Protein AF-A0A969F461-F1 (afdb_monomer)

Solvent-accessible surface area (backbone atoms only — not comparable to full-atom values): 8520 Å² total; per-residue (Å²): 129,92,65,96,60,92,82,45,74,62,58,52,49,56,50,44,72,76,34,80,92,58,86,70,74,45,66,38,61,63,31,13,29,56,53,41,44,69,64,58,54,49,50,34,50,51,50,51,50,49,27,64,78,68,74,49,49,71,48,55,44,32,64,61,38,14,33,47,101,86,68,46,78,26,46,29,38,73,74,80,65,70,41,75,57,102,87,47,71,52,73,54,72,56,79,80,59,82,39,61,4,29,30,72,80,21,26,84,44,46,72,71,35,54,63,34,89,90,18,68,41,53,55,48,53,51,51,53,50,50,51,52,52,40,44,77,73,66,48,88,81,70,77,88,127

Sequence (145 aa):
SDNPEPGDVYDLEAFEAQHPDKVIIYWTTSLARSIGSDVSDLFNNQMRQYAIEHNKVLFDVADILSHDPDDNACYDNRDGIPYTSQNDTENFPDDGHNYLAICPHYTTETEGGHLGSTSTGAIHVAKAFWVLMARLAGWDGSNPQ

Nearest PDB structures (foldseek):
  4ppy-assembly2_C-2  TM=7.480E-01  e=4.777E-02  Bacteroides fragilis NCTC 9343
  7tjb-assembly1_A  TM=5.515E-01  e=2.172E-01  Neisseria gonorrhoeae FA 1090
  3cg6-assembly1_A  TM=5.837E-01  e=1.466E+00  Mus musculus
  7tlv-assembly1_A  TM=5.115E-01  e=4.786E-01  Neisseria gonorrhoeae FA 1090
  7trr-assembly1_A  TM=5.720E-01  e=8.657E-01  Neisseria gonorrhoeae FA 1090

Secondary structure (DSSP, 8-state):
----SSSSHHHHHHHHHH-TTS--EEEPPPPPSS---HHHHHHHHHHHHHHHHTT-EEE-HHHHHTB-TTSPBPBGGGS---EEETTEEE--S--S---B---TTT-S-SSS-PPPTT-HHHHHHHHHHHHHHHHHTT--SPPP-

Structure (mmCIF, N/CA/C/O backbone):
data_AF-A0A969F461-F1
#
_entry.id   AF-A0A969F461-F1
#
loop_
_atom_site.group_PDB
_atom_site.id
_atom_site.type_symbol
_atom_site.label_atom_id
_atom_site.label_alt_id
_atom_site.label_comp_id
_atom_site.label_asym_id
_atom_site.label_entity_id
_atom_site.label_seq_id
_atom_site.pdbx_PDB_ins_code
_atom_site.Cartn_x
_atom_site.Cartn_y
_atom_site.Cartn_z
_atom_site.occupancy
_atom_site.B_iso_or_equiv
_atom_site.auth_seq_id
_atom_site.auth_comp_id
_atom_site.auth_asym_id
_atom_site.auth_atom_id
_atom_site.pdbx_PDB_model_num
ATOM 1 N N . SER A 1 1 ? 9.565 15.403 13.010 1.00 49.28 1 SER A N 1
ATOM 2 C CA . SER A 1 1 ? 9.297 16.853 12.985 1.00 49.28 1 SER A CA 1
ATOM 3 C C . SER A 1 1 ? 7.930 17.019 12.380 1.00 49.28 1 SER A C 1
ATOM 5 O O . SER A 1 1 ? 7.691 16.402 11.354 1.00 49.28 1 SER A O 1
ATOM 7 N N . ASP A 1 2 ? 7.066 17.776 13.042 1.00 54.34 2 ASP A N 1
ATOM 8 C CA . ASP A 1 2 ? 5.730 18.130 12.561 1.00 54.34 2 ASP A CA 1
ATOM 9 C C . ASP A 1 2 ? 5.874 18.883 11.227 1.00 54.34 2 ASP A C 1
ATOM 11 O O . ASP A 1 2 ? 6.610 19.879 11.176 1.00 54.34 2 ASP A O 1
ATOM 15 N N . ASN A 1 3 ? 5.316 18.352 10.136 1.00 51.44 3 ASN A N 1
ATOM 16 C CA . ASN A 1 3 ? 5.370 19.003 8.832 1.00 51.44 3 ASN A CA 1
ATOM 17 C C . ASN A 1 3 ? 4.040 19.743 8.644 1.00 51.44 3 ASN A C 1
ATOM 19 O O . ASN A 1 3 ? 3.011 19.097 8.530 1.00 51.44 3 ASN A O 1
ATOM 23 N N . PRO A 1 4 ? 4.015 21.083 8.585 1.00 53.94 4 PRO A N 1
ATOM 24 C CA . PRO A 1 4 ? 2.768 21.854 8.554 1.00 53.94 4 PRO A CA 1
ATOM 25 C C . PRO A 1 4 ? 1.974 21.738 7.233 1.00 53.94 4 PRO A C 1
ATOM 27 O O . PRO A 1 4 ? 1.058 22.529 7.004 1.00 53.94 4 PRO A O 1
ATOM 30 N N . GLU A 1 5 ? 2.338 20.805 6.351 1.00 56.91 5 GLU A N 1
ATOM 31 C CA . GLU A 1 5 ? 1.597 20.503 5.128 1.00 56.91 5 GLU A CA 1
ATOM 32 C C . GLU A 1 5 ? 0.453 19.533 5.467 1.00 56.91 5 GLU A C 1
ATOM 34 O O . GLU A 1 5 ? 0.729 18.446 5.975 1.00 56.91 5 GLU A O 1
ATOM 39 N N . PRO A 1 6 ? -0.815 19.886 5.187 1.00 54.84 6 PRO A N 1
ATOM 40 C CA . PRO A 1 6 ? -1.948 19.034 5.515 1.00 54.84 6 PRO A CA 1
ATOM 41 C C . PRO A 1 6 ? -1.845 17.661 4.841 1.00 54.84 6 PRO A C 1
ATOM 43 O O . PRO A 1 6 ? -1.646 17.569 3.627 1.00 54.84 6 PRO A O 1
ATOM 46 N N . GLY A 1 7 ? -2.062 16.605 5.624 1.00 63.72 7 GLY A N 1
ATOM 47 C CA . GLY A 1 7 ? -2.085 15.218 5.150 1.00 63.72 7 GLY A CA 1
ATOM 48 C C . GLY A 1 7 ? -0.909 14.357 5.603 1.00 63.72 7 GLY A C 1
ATOM 49 O O . GLY A 1 7 ? -0.652 13.327 4.976 1.00 63.72 7 GLY A O 1
ATOM 50 N N . ASP A 1 8 ? -0.203 14.745 6.666 1.00 79.12 8 ASP A N 1
ATOM 51 C CA . ASP A 1 8 ? 0.767 13.867 7.314 1.00 79.12 8 ASP A CA 1
ATOM 52 C C . ASP A 1 8 ? 0.117 12.950 8.372 1.00 79.12 8 ASP A C 1
ATOM 54 O O . ASP A 1 8 ? -1.101 12.919 8.577 1.00 79.12 8 ASP A O 1
ATOM 58 N N . VAL A 1 9 ? 0.938 12.121 9.014 1.00 84.81 9 VAL A N 1
ATOM 59 C CA . VAL A 1 9 ? 0.455 11.116 9.963 1.00 84.81 9 VAL A CA 1
ATOM 60 C C . VAL A 1 9 ? -0.118 11.731 11.248 1.00 84.81 9 VAL A C 1
ATOM 62 O O . VAL A 1 9 ? -1.007 11.135 11.859 1.00 84.81 9 VAL A O 1
ATOM 65 N N . TYR A 1 10 ? 0.339 12.926 11.635 1.00 86.56 10 TYR A N 1
ATOM 66 C CA . TYR A 1 10 ? -0.096 13.615 12.850 1.00 86.56 10 TYR A CA 1
ATOM 67 C C . TYR A 1 10 ? -1.490 14.217 12.679 1.00 86.56 10 TYR A C 1
ATOM 69 O O . TYR A 1 10 ? -2.301 14.154 13.606 1.00 86.56 10 TYR A O 1
ATOM 77 N N . ASP A 1 11 ? -1.816 14.708 11.481 1.00 87.25 11 ASP A N 1
ATOM 78 C CA . ASP A 1 11 ? -3.186 15.107 11.143 1.00 87.25 11 ASP A CA 1
ATOM 79 C C . ASP A 1 11 ? -4.158 13.926 11.275 1.00 87.25 11 ASP A C 1
ATOM 81 O O . ASP A 1 11 ? -5.269 14.072 11.799 1.00 87.25 11 ASP A O 1
ATOM 85 N N . LEU A 1 12 ? -3.730 12.733 10.845 1.00 87.88 12 LEU A N 1
ATOM 86 C CA . LEU A 1 12 ? -4.533 11.516 10.958 1.00 87.88 12 LEU A CA 1
ATOM 87 C C . LEU A 1 12 ? -4.722 11.089 12.422 1.00 87.88 12 LEU A C 1
ATOM 89 O O . LEU A 1 12 ? -5.830 10.717 12.807 1.00 87.88 12 LEU A O 1
ATOM 93 N N . GLU A 1 13 ? -3.679 11.192 13.251 1.00 90.94 13 GLU A N 1
ATOM 94 C CA . GLU A 1 13 ? -3.772 10.940 14.697 1.00 90.94 13 GLU A CA 1
ATOM 95 C C . GLU A 1 13 ? -4.696 11.944 15.396 1.00 90.94 13 GLU A C 1
ATOM 97 O O . GLU A 1 13 ? -5.510 11.564 16.242 1.00 90.94 13 GLU A O 1
ATOM 102 N N . ALA A 1 14 ? -4.607 13.227 15.036 1.00 91.44 14 ALA A N 1
ATOM 103 C CA . ALA A 1 14 ? -5.480 14.260 15.577 1.00 91.44 14 ALA A CA 1
ATOM 104 C C . ALA A 1 14 ? -6.945 14.011 15.193 1.00 91.44 14 ALA A C 1
ATOM 106 O O . ALA A 1 14 ? -7.840 14.224 16.019 1.00 91.44 14 ALA A O 1
ATOM 107 N N . PHE A 1 15 ? -7.197 13.543 13.968 1.00 91.12 15 PHE A N 1
ATOM 108 C CA . PHE A 1 15 ? -8.523 13.131 13.516 1.00 91.12 15 PHE A CA 1
ATOM 109 C C . PHE A 1 15 ? -9.022 11.894 14.275 1.00 91.12 15 PHE A C 1
ATOM 111 O O . PHE A 1 15 ? -10.147 11.894 14.774 1.00 91.12 15 PHE A O 1
ATOM 118 N N . GLU A 1 16 ? -8.186 10.867 14.440 1.00 93.56 16 GLU A N 1
ATOM 119 C CA . GLU A 1 16 ? -8.516 9.660 15.209 1.00 93.56 16 GLU A CA 1
ATOM 120 C C . GLU A 1 16 ? -8.876 9.994 16.666 1.00 93.56 16 GLU A C 1
ATOM 122 O O . GLU A 1 16 ? -9.899 9.538 17.178 1.00 93.56 16 GLU A O 1
ATOM 127 N N . ALA A 1 17 ? -8.102 10.870 17.317 1.00 93.75 17 ALA A N 1
ATOM 128 C CA . ALA A 1 17 ? -8.362 11.314 18.687 1.00 93.75 17 ALA A CA 1
ATOM 129 C C . ALA A 1 17 ? -9.695 12.073 18.834 1.00 93.75 17 ALA A C 1
ATOM 131 O O . ALA A 1 17 ? -10.334 12.012 19.888 1.00 93.75 17 ALA A O 1
ATOM 132 N N . GLN A 1 18 ? -10.129 12.779 17.786 1.00 96.44 18 GLN A N 1
ATOM 133 C CA . GLN A 1 18 ? -11.411 13.493 17.747 1.00 9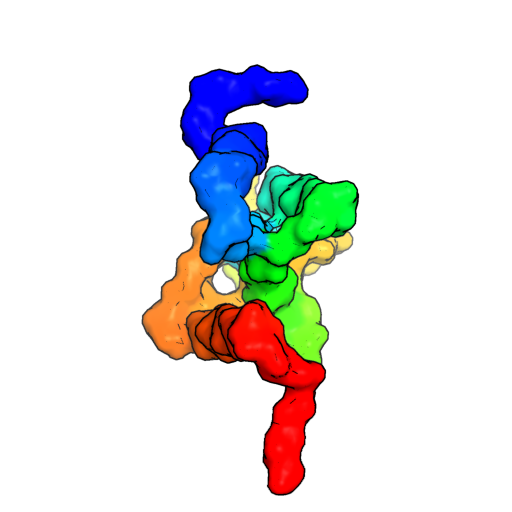6.44 18 GLN A CA 1
ATOM 134 C C . GLN A 1 18 ? -12.603 12.578 17.427 1.00 96.44 18 GLN A C 1
ATOM 136 O O . GLN A 1 18 ? -13.750 12.962 17.674 1.00 96.44 18 GLN A O 1
ATOM 141 N N . HIS A 1 19 ? -12.352 11.369 16.920 1.00 95.75 19 HIS A N 1
ATOM 142 C CA . HIS A 1 19 ? -13.372 10.436 16.447 1.00 95.75 19 HIS A CA 1
ATOM 143 C C . HIS A 1 19 ? -13.179 9.018 17.013 1.00 95.75 19 HIS A C 1
ATOM 145 O O . HIS A 1 19 ? -13.013 8.068 16.248 1.00 95.75 19 HIS A O 1
ATOM 151 N N . PRO A 1 20 ? -13.262 8.829 18.347 1.00 95.50 20 PRO A N 1
ATOM 152 C CA . PRO A 1 20 ? -13.022 7.530 18.984 1.00 95.50 20 PRO A CA 1
ATOM 153 C C . PRO A 1 20 ? -14.062 6.452 18.630 1.00 95.50 20 PRO A C 1
ATOM 155 O O . PRO A 1 20 ? -13.865 5.279 18.932 1.00 95.50 20 PRO A O 1
ATOM 158 N N . ASP A 1 21 ? -15.188 6.829 18.017 1.00 95.44 21 ASP A N 1
ATOM 159 C CA . ASP A 1 21 ? -16.205 5.913 17.490 1.00 95.44 21 ASP A CA 1
ATOM 160 C C . ASP A 1 21 ? -15.919 5.447 16.050 1.00 95.44 21 ASP A C 1
ATOM 162 O O . ASP A 1 21 ? -16.714 4.701 15.469 1.00 95.44 21 ASP A O 1
ATOM 166 N N . LYS A 1 22 ? -14.816 5.905 15.447 1.00 94.06 22 LYS A N 1
ATOM 167 C CA . LYS A 1 22 ? -14.391 5.555 14.091 1.00 94.06 22 LYS A CA 1
ATOM 168 C C . LYS A 1 22 ? -13.123 4.715 14.129 1.00 94.06 22 LYS A C 1
ATOM 170 O O . LYS A 1 22 ? -12.255 4.902 14.970 1.00 94.06 22 LYS A O 1
ATOM 175 N N . VAL A 1 23 ? -13.015 3.807 13.165 1.00 94.56 23 VAL A N 1
ATOM 176 C CA . VAL A 1 23 ? -11.766 3.101 12.871 1.00 94.56 23 VAL A CA 1
ATOM 177 C C . VAL A 1 23 ? -11.097 3.817 11.708 1.00 94.56 23 VAL A C 1
ATOM 179 O O . VAL A 1 23 ? -11.701 3.947 10.641 1.00 94.56 23 VAL A O 1
ATOM 182 N N . ILE A 1 24 ? -9.863 4.270 11.913 1.00 94.75 24 ILE A N 1
ATOM 183 C CA . ILE A 1 24 ? -9.032 4.857 10.862 1.00 94.75 24 ILE A CA 1
ATOM 184 C C . ILE A 1 24 ? -8.152 3.760 10.268 1.00 94.75 24 ILE A C 1
ATOM 186 O O . ILE A 1 24 ? -7.457 3.047 10.991 1.00 94.75 24 ILE A O 1
ATOM 190 N N . ILE A 1 25 ? -8.217 3.604 8.946 1.00 95.44 25 ILE A N 1
ATOM 191 C CA . ILE A 1 25 ? -7.434 2.620 8.196 1.00 95.44 25 ILE A CA 1
ATOM 192 C C . ILE A 1 25 ? -6.308 3.371 7.492 1.00 95.44 25 ILE A C 1
ATOM 194 O O . ILE A 1 25 ? -6.561 4.234 6.654 1.00 95.44 25 ILE A O 1
ATOM 198 N N . TYR A 1 26 ? -5.075 3.025 7.837 1.00 95.06 26 TYR A N 1
ATOM 199 C CA . TYR A 1 26 ? -3.871 3.482 7.159 1.00 95.06 26 TYR A CA 1
ATOM 200 C C . TYR A 1 26 ? -3.633 2.594 5.937 1.00 95.06 26 TYR A C 1
ATOM 202 O O . TYR A 1 26 ? -4.053 1.437 5.920 1.00 95.06 26 TYR A O 1
ATOM 210 N N . TRP A 1 27 ? -2.951 3.098 4.916 1.00 94.12 27 TRP A N 1
ATOM 211 C CA . TRP A 1 27 ? -2.671 2.324 3.705 1.00 94.12 27 TRP A CA 1
ATOM 212 C C . TRP A 1 27 ? -1.279 2.602 3.141 1.00 94.12 27 TRP A C 1
ATOM 214 O O . TRP A 1 27 ? -0.720 3.681 3.338 1.00 94.12 27 TRP A O 1
ATOM 224 N N . THR A 1 28 ? -0.712 1.615 2.455 1.00 94.06 28 THR A N 1
ATOM 225 C CA . THR A 1 28 ? 0.472 1.808 1.607 1.00 94.06 28 THR A CA 1
ATOM 226 C C . THR A 1 28 ? 0.046 2.328 0.231 1.00 94.06 28 THR A C 1
ATOM 228 O O . THR A 1 28 ? -1.113 2.190 -0.167 1.00 94.06 28 THR A O 1
ATOM 231 N N . THR A 1 29 ? 0.967 2.948 -0.506 1.00 89.00 29 THR A N 1
ATOM 232 C CA . THR A 1 29 ? 0.721 3.334 -1.904 1.00 89.00 29 THR A CA 1
ATOM 233 C C . THR A 1 29 ? 1.009 2.164 -2.840 1.00 89.00 29 THR A C 1
ATOM 235 O O . THR A 1 29 ? 1.848 1.319 -2.532 1.00 89.00 29 THR A O 1
ATOM 238 N N . SER A 1 30 ? 0.370 2.135 -4.015 1.00 84.94 30 SER A N 1
ATOM 239 C CA . SER A 1 30 ? 0.784 1.215 -5.081 1.00 84.94 30 SER A CA 1
ATOM 240 C C . SER A 1 30 ? 2.256 1.428 -5.436 1.00 84.94 30 SER A C 1
ATOM 242 O O . SER A 1 30 ? 2.771 2.546 -5.363 1.00 84.94 30 SER A O 1
ATOM 244 N N . LEU A 1 31 ? 2.901 0.345 -5.859 1.00 84.56 31 LEU A N 1
ATOM 245 C CA . LEU A 1 31 ? 4.216 0.367 -6.486 1.00 84.56 31 LEU A CA 1
ATOM 246 C C . LEU A 1 31 ? 4.052 0.641 -7.985 1.00 84.56 31 LEU A C 1
ATOM 248 O O . LEU A 1 31 ? 3.008 0.321 -8.569 1.00 84.56 31 LEU A O 1
ATOM 252 N N . ALA A 1 32 ? 5.066 1.248 -8.597 1.00 77.56 32 ALA A N 1
ATOM 253 C CA . ALA A 1 32 ? 5.117 1.386 -10.045 1.00 77.56 32 ALA A CA 1
ATOM 254 C C . ALA A 1 32 ? 5.474 0.043 -10.692 1.00 77.56 32 ALA A C 1
ATOM 256 O O . ALA A 1 32 ? 5.908 -0.899 -10.025 1.00 77.56 32 ALA A O 1
ATOM 257 N N . ARG A 1 33 ? 5.244 -0.049 -12.001 1.00 74.12 33 ARG A N 1
ATOM 258 C CA . ARG A 1 33 ? 5.565 -1.234 -12.795 1.00 74.12 33 ARG A CA 1
ATOM 259 C C . ARG A 1 33 ? 6.985 -1.166 -13.355 1.00 74.12 33 ARG A C 1
ATOM 261 O O . ARG A 1 33 ? 7.667 -2.180 -13.334 1.00 74.12 33 ARG A O 1
ATOM 268 N N . SER A 1 34 ? 7.390 -0.010 -13.884 1.00 61.50 34 SER A N 1
ATOM 269 C CA . SER A 1 34 ? 8.703 0.193 -14.520 1.00 61.50 34 SER A CA 1
ATOM 270 C C . SER A 1 34 ? 9.823 0.428 -13.532 1.00 61.50 34 SER A C 1
ATOM 272 O O . SER A 1 34 ? 10.911 -0.082 -13.731 1.00 61.50 34 SER A O 1
ATOM 274 N N . ILE A 1 35 ? 9.576 1.254 -12.519 1.00 63.94 35 ILE A N 1
ATOM 275 C CA . ILE A 1 35 ? 10.600 1.681 -11.572 1.00 63.94 35 ILE A CA 1
ATOM 276 C C . ILE A 1 35 ? 10.097 1.325 -10.189 1.00 63.94 35 ILE A C 1
ATOM 278 O O . ILE A 1 35 ? 9.331 2.092 -9.597 1.00 63.94 35 ILE A O 1
ATOM 282 N N . GLY A 1 36 ? 10.524 0.187 -9.644 1.00 61.59 36 GLY A N 1
ATOM 283 C CA . GLY A 1 36 ? 10.478 0.031 -8.199 1.00 61.59 36 GLY A CA 1
ATOM 284 C C . GLY A 1 36 ? 11.300 1.170 -7.597 1.00 61.59 36 GLY A C 1
ATOM 285 O O . GLY A 1 36 ? 12.524 1.156 -7.655 1.00 61.59 36 GLY A O 1
ATOM 286 N N . SER A 1 37 ? 10.646 2.233 -7.121 1.00 64.88 37 SER A N 1
ATOM 287 C CA . SER A 1 37 ? 11.382 3.378 -6.594 1.00 64.88 37 SER A CA 1
ATOM 288 C C . SER A 1 37 ? 11.738 3.119 -5.139 1.00 64.88 37 SER A C 1
ATOM 290 O O . SER A 1 37 ? 10.881 2.750 -4.329 1.00 64.88 37 SER A O 1
ATOM 292 N N . ASP A 1 38 ? 12.998 3.376 -4.797 1.00 71.75 38 ASP A N 1
ATOM 293 C CA . ASP A 1 38 ? 13.474 3.401 -3.418 1.00 71.75 38 ASP A CA 1
ATOM 294 C C . ASP A 1 38 ? 12.594 4.301 -2.539 1.00 71.75 38 ASP A C 1
ATOM 296 O O . ASP A 1 38 ? 12.345 3.975 -1.383 1.00 71.75 38 ASP A O 1
ATOM 300 N N . VAL A 1 39 ? 12.055 5.387 -3.098 1.00 78.62 39 VAL A N 1
ATOM 301 C CA . VAL A 1 39 ? 11.112 6.292 -2.433 1.00 78.62 39 VAL A CA 1
ATOM 302 C C . VAL A 1 39 ? 9.794 5.599 -2.079 1.00 78.62 39 VAL A C 1
ATOM 304 O O . VAL A 1 39 ? 9.356 5.701 -0.932 1.00 78.62 39 VAL A O 1
ATOM 307 N N . SER A 1 40 ? 9.147 4.907 -3.023 1.00 82.19 40 SER A N 1
ATOM 308 C CA . SER A 1 40 ? 7.882 4.193 -2.780 1.00 82.19 40 SER A CA 1
ATOM 309 C C . SER A 1 40 ? 8.070 3.049 -1.790 1.00 82.19 40 SER A C 1
ATOM 311 O O . SER A 1 40 ? 7.265 2.900 -0.868 1.00 82.19 40 SER A O 1
ATOM 313 N N . ASP A 1 41 ? 9.153 2.284 -1.931 1.00 82.56 41 ASP A N 1
ATOM 314 C CA . ASP A 1 41 ? 9.495 1.207 -1.002 1.00 82.56 41 ASP A CA 1
ATOM 315 C C . ASP A 1 41 ? 9.802 1.748 0.394 1.00 82.56 41 ASP A C 1
ATOM 317 O O . ASP A 1 41 ? 9.295 1.231 1.394 1.00 82.56 41 ASP A O 1
ATOM 321 N N . LEU A 1 42 ? 10.580 2.826 0.486 1.00 86.75 42 LEU A N 1
ATOM 322 C CA . LEU A 1 42 ? 10.897 3.480 1.748 1.00 86.75 42 LEU A CA 1
ATOM 323 C C . LEU A 1 42 ? 9.637 4.027 2.422 1.00 86.75 42 LEU A C 1
ATOM 325 O O . LEU A 1 42 ? 9.446 3.788 3.614 1.00 86.75 42 LEU A O 1
ATOM 329 N N . PHE A 1 43 ? 8.766 4.716 1.683 1.00 89.88 43 PHE A N 1
ATOM 330 C CA . PHE A 1 43 ? 7.494 5.211 2.210 1.00 89.88 43 PHE A CA 1
ATOM 331 C C . PHE A 1 43 ? 6.616 4.060 2.715 1.00 89.88 43 PHE A C 1
AT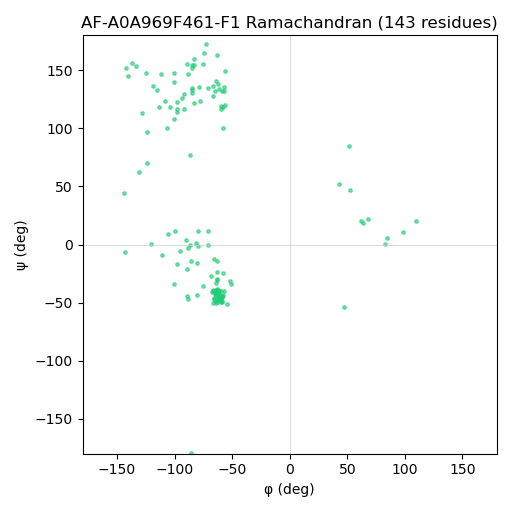OM 333 O O . PHE A 1 43 ? 6.144 4.095 3.850 1.00 89.88 43 PHE A O 1
ATOM 340 N N . ASN A 1 44 ? 6.438 3.009 1.912 1.00 92.62 44 ASN A N 1
ATOM 341 C CA . ASN A 1 44 ? 5.617 1.860 2.290 1.00 92.62 44 ASN A CA 1
ATOM 342 C C . ASN A 1 44 ? 6.181 1.146 3.526 1.00 92.62 44 ASN A C 1
ATOM 344 O O . ASN A 1 44 ? 5.425 0.777 4.424 1.00 92.62 44 ASN A O 1
ATOM 348 N N . ASN A 1 45 ? 7.506 1.019 3.629 1.00 93.00 45 ASN A N 1
ATOM 349 C CA . ASN A 1 45 ? 8.162 0.461 4.809 1.00 93.00 45 ASN A CA 1
ATOM 350 C C . ASN A 1 45 ? 8.000 1.350 6.048 1.00 93.00 45 ASN A C 1
ATOM 352 O O . ASN A 1 45 ? 7.720 0.823 7.124 1.00 93.00 45 ASN A O 1
ATOM 356 N N . GLN A 1 46 ? 8.092 2.676 5.906 1.00 93.69 46 GLN A N 1
ATOM 357 C CA . GLN A 1 46 ? 7.805 3.612 7.000 1.00 93.69 46 GLN A CA 1
ATOM 358 C C . GLN A 1 46 ? 6.350 3.499 7.467 1.00 93.69 46 GLN A C 1
ATOM 360 O O . GLN A 1 46 ? 6.102 3.415 8.667 1.00 93.69 46 GLN A O 1
ATOM 365 N N . MET A 1 47 ? 5.388 3.415 6.544 1.00 94.81 47 MET A N 1
ATOM 366 C CA . MET A 1 47 ? 3.968 3.248 6.879 1.00 94.81 47 MET A CA 1
ATOM 367 C C . MET A 1 47 ? 3.687 1.922 7.595 1.00 94.81 47 MET A C 1
ATOM 369 O O . MET A 1 47 ? 2.938 1.901 8.574 1.00 94.81 47 MET A O 1
ATOM 373 N N . ARG A 1 48 ? 4.314 0.821 7.157 1.00 97.00 48 ARG A N 1
ATOM 374 C CA . ARG A 1 48 ? 4.230 -0.488 7.831 1.00 97.00 48 ARG A CA 1
ATOM 375 C C . ARG A 1 48 ? 4.797 -0.432 9.245 1.00 97.00 48 ARG A C 1
ATOM 377 O O . ARG A 1 48 ? 4.140 -0.883 10.182 1.00 97.00 48 ARG A O 1
ATOM 384 N N . GLN A 1 49 ? 5.998 0.127 9.400 1.00 96.94 49 GLN A N 1
ATOM 385 C CA . GLN A 1 49 ? 6.652 0.281 10.703 1.00 96.94 49 GLN A CA 1
ATOM 386 C C . GLN A 1 49 ? 5.796 1.120 11.645 1.00 96.94 49 GLN A C 1
ATOM 388 O O . GLN A 1 49 ? 5.492 0.680 12.751 1.00 96.94 49 GLN A O 1
ATOM 393 N N . TYR A 1 50 ? 5.316 2.266 11.167 1.00 95.25 50 TYR A N 1
ATOM 394 C CA . TYR A 1 50 ? 4.450 3.147 11.934 1.00 95.25 50 TYR A CA 1
ATOM 395 C C . TYR A 1 50 ? 3.159 2.442 12.381 1.00 95.25 50 TYR A C 1
ATOM 397 O O . TYR A 1 50 ? 2.780 2.516 13.550 1.00 95.25 50 TYR A O 1
ATOM 405 N N . ALA A 1 51 ? 2.500 1.696 11.487 1.00 96.44 51 ALA A N 1
ATOM 406 C CA . ALA A 1 51 ? 1.286 0.965 11.837 1.00 96.44 51 ALA A CA 1
ATOM 407 C C . ALA A 1 51 ? 1.526 -0.095 12.927 1.00 96.44 51 ALA A C 1
ATOM 409 O O . ALA A 1 51 ? 0.707 -0.229 13.835 1.00 96.44 51 ALA A O 1
ATOM 410 N N . ILE A 1 52 ? 2.654 -0.810 12.877 1.00 97.31 52 ILE A N 1
ATOM 411 C CA . ILE A 1 52 ? 3.036 -1.789 13.905 1.00 97.31 52 ILE A CA 1
ATOM 412 C C . ILE A 1 52 ? 3.328 -1.091 15.239 1.00 97.31 52 ILE A C 1
ATOM 414 O O . ILE A 1 52 ? 2.782 -1.482 16.270 1.00 97.31 52 ILE A O 1
ATOM 418 N N . GLU A 1 53 ? 4.166 -0.054 15.224 1.00 97.38 53 GLU A N 1
ATOM 419 C CA . GLU A 1 53 ? 4.621 0.655 16.428 1.00 97.38 53 GLU A CA 1
ATOM 420 C C . GLU A 1 53 ? 3.477 1.362 17.166 1.00 97.38 53 GLU A C 1
ATOM 422 O O . GLU A 1 53 ? 3.476 1.419 18.397 1.00 97.38 53 GLU A O 1
ATOM 427 N N . HIS A 1 54 ? 2.475 1.846 16.429 1.00 95.25 54 HIS A N 1
ATOM 428 C CA . HIS A 1 54 ? 1.334 2.582 16.977 1.00 95.25 54 HIS A CA 1
ATOM 429 C C . HIS A 1 54 ? 0.033 1.763 17.015 1.00 95.25 54 HIS A C 1
ATOM 431 O O . HIS A 1 54 ? -1.028 2.315 17.318 1.00 95.25 54 HIS A O 1
ATOM 437 N N . ASN A 1 55 ? 0.099 0.455 16.732 1.00 95.06 55 ASN A N 1
ATOM 438 C CA . ASN A 1 55 ? -1.043 -0.465 16.726 1.00 95.06 55 ASN A CA 1
ATOM 439 C C . ASN A 1 55 ? -2.217 0.031 15.853 1.00 95.06 55 ASN A C 1
ATOM 441 O O . ASN A 1 55 ? -3.377 0.037 16.277 1.00 95.06 55 ASN A O 1
ATOM 445 N N . LYS A 1 56 ? -1.905 0.482 14.635 1.00 95.69 56 LYS A N 1
ATOM 446 C CA . LYS A 1 56 ? -2.882 0.970 13.655 1.00 95.69 56 LYS A CA 1
ATOM 447 C C . LYS A 1 56 ? -3.407 -0.160 12.775 1.00 95.69 56 LYS A C 1
ATOM 449 O O . LYS A 1 56 ? -2.729 -1.156 12.529 1.00 95.69 56 LYS A O 1
ATOM 454 N N . VAL A 1 57 ? -4.608 0.031 12.234 1.00 96.38 57 VAL A N 1
ATOM 455 C CA . VAL A 1 57 ? -5.146 -0.831 11.175 1.00 96.38 57 VAL A CA 1
ATOM 456 C C . VAL A 1 57 ? -4.496 -0.444 9.847 1.00 96.38 57 VAL A C 1
ATOM 458 O O . VAL A 1 57 ? -4.597 0.711 9.440 1.00 96.38 57 VAL A O 1
ATOM 461 N N . LEU A 1 58 ? -3.861 -1.402 9.166 1.00 97.12 58 LEU A N 1
ATOM 462 C CA . LEU A 1 58 ? -3.188 -1.193 7.882 1.00 97.12 58 LEU A CA 1
ATOM 463 C C . LEU A 1 58 ? -3.869 -1.983 6.756 1.00 97.12 58 LEU A C 1
ATOM 465 O O . LEU A 1 58 ? -4.120 -3.181 6.889 1.00 97.12 58 LEU A O 1
ATOM 469 N N . PHE A 1 59 ? -4.112 -1.317 5.631 1.00 97.56 59 PHE A N 1
ATOM 470 C CA . PHE A 1 59 ? -4.454 -1.921 4.350 1.00 97.56 59 PHE A CA 1
ATOM 471 C C . PHE A 1 59 ? -3.252 -1.828 3.403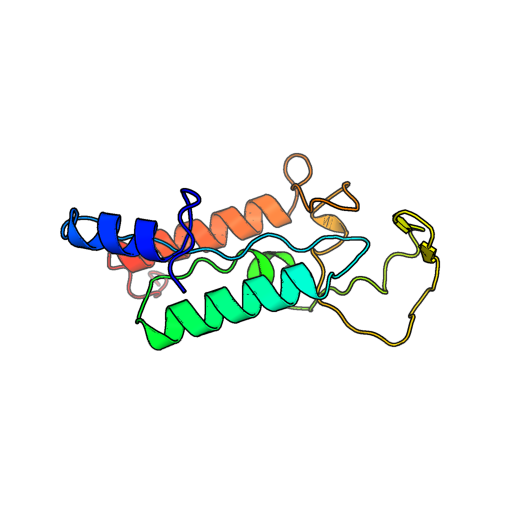 1.00 97.56 59 PHE A C 1
ATOM 473 O O . PHE A 1 59 ? -2.971 -0.773 2.832 1.00 97.56 59 PHE A O 1
ATOM 480 N N . ASP A 1 60 ? -2.507 -2.925 3.270 1.00 96.56 60 ASP A N 1
ATOM 481 C CA . ASP A 1 60 ? -1.235 -2.937 2.545 1.00 96.56 60 ASP A CA 1
ATOM 482 C C . ASP A 1 60 ? -1.426 -3.184 1.039 1.00 96.56 60 ASP A C 1
ATOM 484 O O . ASP A 1 60 ? -1.227 -4.283 0.525 1.00 96.56 60 ASP A O 1
ATOM 488 N N . VAL A 1 61 ? -1.857 -2.144 0.325 1.00 94.31 61 VAL A N 1
ATOM 489 C CA . VAL A 1 61 ? -2.076 -2.173 -1.129 1.00 94.31 61 VAL A CA 1
ATOM 490 C C . VAL A 1 61 ? -0.812 -2.577 -1.890 1.00 94.31 61 VAL A C 1
ATOM 492 O O . VAL A 1 61 ? -0.909 -3.340 -2.850 1.00 94.31 61 VAL A O 1
ATOM 495 N N . ALA A 1 62 ? 0.359 -2.095 -1.465 1.00 92.88 62 ALA A N 1
ATOM 496 C CA . ALA A 1 62 ? 1.645 -2.429 -2.074 1.00 92.88 62 ALA A CA 1
ATOM 497 C C . ALA A 1 62 ? 1.930 -3.935 -2.023 1.00 92.88 62 ALA A C 1
ATOM 499 O O . ALA A 1 62 ? 2.305 -4.526 -3.034 1.00 92.88 62 ALA A O 1
ATOM 500 N N . ASP A 1 63 ? 1.722 -4.557 -0.862 1.00 93.81 63 ASP A N 1
ATOM 501 C CA . ASP A 1 63 ? 1.914 -5.997 -0.674 1.00 93.81 63 ASP A CA 1
ATOM 502 C C . ASP A 1 63 ? 0.906 -6.808 -1.504 1.00 93.81 63 ASP A C 1
ATOM 504 O O . ASP A 1 63 ? 1.294 -7.673 -2.288 1.00 93.81 63 ASP A O 1
ATOM 508 N N . ILE A 1 64 ? -0.378 -6.432 -1.454 1.00 94.06 64 ILE A N 1
ATOM 509 C CA . ILE A 1 64 ? -1.452 -7.091 -2.219 1.00 94.06 64 ILE A CA 1
ATOM 510 C C . ILE A 1 64 ? -1.183 -7.057 -3.731 1.00 94.06 64 ILE A C 1
ATOM 512 O O . ILE A 1 64 ? -1.436 -8.032 -4.438 1.00 94.06 64 ILE A O 1
ATOM 516 N N . LEU A 1 65 ? -0.729 -5.916 -4.255 1.00 92.19 65 LEU A N 1
ATOM 517 C CA . LEU A 1 65 ? -0.560 -5.715 -5.695 1.00 92.19 65 LEU A CA 1
ATOM 518 C C . LEU A 1 65 ? 0.788 -6.198 -6.233 1.00 92.19 65 LEU A C 1
ATOM 520 O O . LEU A 1 65 ? 0.915 -6.345 -7.451 1.00 92.19 65 LEU A O 1
ATOM 524 N N . SER A 1 66 ? 1.760 -6.466 -5.360 1.00 91.19 66 SER A N 1
ATOM 525 C CA . SER A 1 66 ? 3.053 -7.050 -5.731 1.00 91.19 66 SER A CA 1
ATOM 526 C C . SER A 1 66 ? 3.075 -8.576 -5.696 1.00 91.19 66 SER A C 1
ATOM 528 O O . SER A 1 66 ? 4.112 -9.158 -5.996 1.00 91.19 66 SER A O 1
ATOM 530 N N . HIS A 1 67 ? 1.941 -9.228 -5.419 1.00 91.69 67 HIS A N 1
ATOM 531 C CA . HIS A 1 67 ? 1.800 -10.682 -5.491 1.00 91.69 67 HIS A CA 1
ATOM 532 C C . HIS A 1 67 ? 0.742 -11.108 -6.518 1.00 91.69 67 HIS A C 1
ATOM 534 O O . HIS A 1 67 ? -0.351 -10.529 -6.637 1.00 91.69 67 HIS A O 1
ATOM 540 N N . ASP A 1 68 ? 1.075 -12.133 -7.299 1.00 89.19 68 ASP A N 1
ATOM 541 C CA . ASP A 1 68 ? 0.130 -12.766 -8.213 1.00 89.19 68 ASP A CA 1
ATOM 542 C C . ASP A 1 68 ? -0.907 -13.622 -7.441 1.00 89.19 68 ASP A C 1
ATOM 544 O O . ASP A 1 68 ? -0.814 -13.780 -6.221 1.00 89.19 68 ASP A O 1
ATOM 548 N N . PRO A 1 69 ? -1.951 -14.157 -8.102 1.00 88.50 69 PRO A N 1
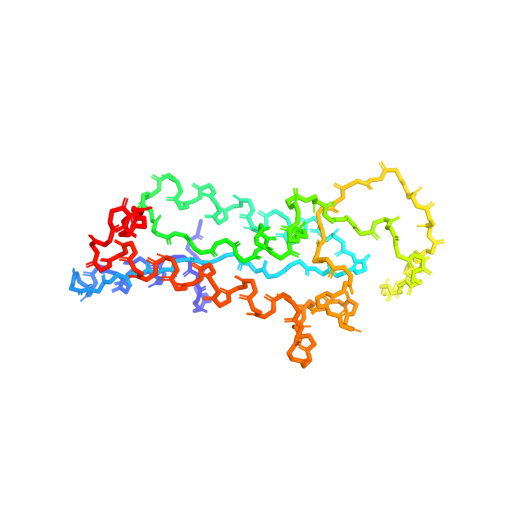ATOM 549 C CA . PRO A 1 69 ? -2.962 -14.974 -7.423 1.00 88.50 69 PRO A CA 1
ATOM 550 C C . PRO A 1 69 ? -2.442 -16.278 -6.798 1.00 88.50 69 PRO A C 1
ATOM 552 O O . PRO A 1 69 ? -3.173 -16.886 -6.015 1.00 88.50 69 PRO A O 1
ATOM 555 N N . ASP A 1 70 ? -1.230 -16.703 -7.157 1.00 89.62 70 ASP A N 1
ATOM 556 C CA . ASP A 1 70 ? -0.542 -17.884 -6.634 1.00 89.62 70 ASP A CA 1
ATOM 557 C C . ASP A 1 70 ? 0.493 -17.509 -5.547 1.00 89.62 70 ASP A C 1
ATOM 559 O O . ASP A 1 70 ? 1.279 -18.364 -5.140 1.00 89.62 70 ASP A O 1
ATOM 563 N N . ASP A 1 71 ? 0.465 -16.261 -5.055 1.00 88.31 71 ASP A N 1
ATOM 564 C CA . ASP A 1 71 ? 1.355 -15.704 -4.022 1.00 88.31 71 ASP A CA 1
ATOM 565 C C . ASP A 1 71 ? 2.821 -15.544 -4.470 1.00 88.31 71 ASP A C 1
ATOM 567 O O . ASP A 1 71 ? 3.741 -15.463 -3.654 1.00 88.31 71 ASP A O 1
ATOM 571 N N . ASN A 1 72 ? 3.080 -15.473 -5.781 1.00 90.12 72 ASN A N 1
ATOM 572 C CA . ASN A 1 72 ? 4.423 -15.177 -6.276 1.00 90.12 72 ASN A CA 1
ATOM 573 C C . ASN A 1 72 ? 4.661 -13.666 -6.327 1.00 90.12 72 ASN A C 1
ATOM 575 O O . ASN A 1 72 ? 3.887 -12.925 -6.936 1.00 90.12 72 ASN A O 1
ATOM 579 N N . ALA A 1 73 ? 5.789 -13.229 -5.765 1.00 89.88 73 ALA A N 1
ATOM 580 C CA . ALA A 1 73 ? 6.216 -11.838 -5.819 1.00 89.88 73 ALA A CA 1
ATOM 581 C C . ALA A 1 73 ? 6.582 -11.388 -7.248 1.00 89.88 73 ALA A C 1
ATOM 583 O O . ALA A 1 73 ? 7.297 -12.071 -8.000 1.00 89.88 73 ALA A O 1
ATOM 584 N N . CYS A 1 74 ? 6.114 -10.193 -7.587 1.00 85.75 74 CYS A N 1
ATOM 585 C CA . CYS A 1 74 ? 6.359 -9.464 -8.818 1.00 85.75 74 CYS A CA 1
ATOM 586 C C . CYS A 1 74 ? 7.437 -8.398 -8.589 1.00 85.75 74 CYS A C 1
ATOM 588 O O . CYS A 1 74 ? 7.459 -7.724 -7.562 1.00 85.75 74 CYS A O 1
ATOM 590 N N . TYR A 1 75 ? 8.325 -8.255 -9.569 1.00 83.19 75 TYR A N 1
ATOM 591 C CA . TYR A 1 75 ? 9.479 -7.364 -9.510 1.00 83.19 75 TYR A CA 1
ATOM 592 C C . TYR A 1 75 ? 9.570 -6.559 -10.806 1.00 83.19 75 TYR A C 1
ATOM 594 O O . TYR A 1 75 ? 9.080 -7.019 -11.845 1.00 83.19 75 TYR A O 1
ATOM 602 N N . ASP A 1 76 ? 10.174 -5.377 -10.737 1.00 75.06 76 ASP A N 1
ATOM 603 C CA . ASP A 1 76 ? 10.333 -4.450 -11.869 1.00 75.06 76 ASP A CA 1
ATOM 604 C C . ASP A 1 76 ? 11.200 -5.020 -13.006 1.00 75.06 76 ASP A C 1
ATOM 606 O O . ASP A 1 76 ? 11.011 -4.702 -14.177 1.00 75.06 76 ASP A O 1
ATOM 610 N N . ASN A 1 77 ? 12.072 -5.974 -12.694 1.00 63.38 77 ASN A N 1
ATOM 611 C CA . ASN A 1 77 ? 13.073 -6.511 -13.609 1.00 63.38 77 ASN A CA 1
ATOM 612 C C . ASN A 1 77 ? 12.590 -7.556 -14.648 1.00 63.38 77 ASN A C 1
ATOM 614 O O . ASN A 1 77 ? 13.418 -8.210 -15.293 1.00 63.38 77 ASN A O 1
ATOM 618 N N . ARG A 1 78 ? 11.272 -7.766 -14.836 1.00 58.28 78 ARG A N 1
ATOM 619 C CA . ARG A 1 78 ? 10.749 -8.976 -15.529 1.00 58.28 78 ARG A CA 1
ATOM 620 C C . ARG A 1 78 ? 9.917 -8.786 -16.788 1.00 58.28 78 ARG A C 1
ATOM 622 O O . ARG A 1 78 ? 9.470 -9.795 -17.338 1.00 58.28 78 ARG A O 1
ATOM 629 N N . ASP A 1 79 ? 9.670 -7.573 -17.267 1.00 57.53 79 ASP A N 1
ATOM 630 C CA . ASP A 1 79 ? 8.684 -7.394 -18.344 1.00 57.53 79 ASP A CA 1
ATOM 631 C C . ASP A 1 79 ? 9.258 -6.980 -19.709 1.00 57.53 79 ASP A C 1
ATOM 633 O O . ASP A 1 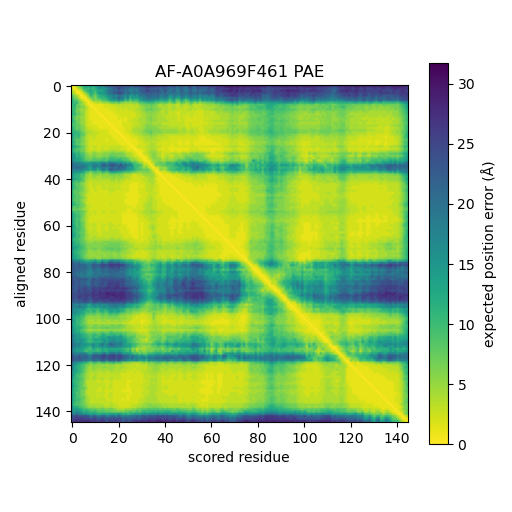79 ? 8.537 -7.032 -20.709 1.00 57.53 79 ASP A O 1
ATOM 637 N N . GLY A 1 80 ? 10.553 -6.646 -19.779 1.00 56.59 80 GLY A N 1
ATOM 638 C CA . GLY A 1 80 ? 11.214 -6.232 -21.020 1.00 56.59 80 GLY A CA 1
ATOM 639 C C . GLY A 1 80 ? 10.620 -4.956 -21.626 1.00 56.59 80 GLY A C 1
ATOM 640 O O . GLY A 1 80 ? 10.766 -4.733 -22.832 1.00 56.59 80 GLY A O 1
ATOM 641 N N . ILE A 1 81 ? 9.915 -4.154 -20.821 1.00 58.19 81 ILE A N 1
ATOM 642 C CA . ILE A 1 81 ? 9.355 -2.870 -21.226 1.00 58.19 81 ILE A CA 1
ATOM 643 C C . ILE A 1 81 ? 10.376 -1.774 -20.897 1.00 58.19 81 ILE A C 1
ATOM 645 O O . ILE A 1 81 ? 10.670 -1.547 -19.727 1.00 58.19 81 ILE A O 1
ATOM 649 N N . PRO A 1 82 ? 10.913 -1.064 -21.907 1.00 59.25 82 PRO A N 1
ATOM 650 C CA . PRO A 1 82 ? 11.801 0.063 -21.663 1.00 59.25 82 PRO A CA 1
ATOM 651 C C . PRO A 1 82 ? 11.069 1.168 -20.903 1.00 59.25 82 PRO A C 1
ATOM 653 O O . PRO A 1 82 ? 9.945 1.529 -21.273 1.00 59.25 82 PRO A O 1
ATOM 656 N N . TYR A 1 83 ? 11.728 1.766 -19.919 1.00 61.66 83 TYR A N 1
ATOM 657 C CA . TYR A 1 83 ? 11.227 2.952 -19.235 1.00 61.66 83 TYR A CA 1
ATOM 658 C C . TYR A 1 83 ? 12.249 4.082 -19.290 1.00 61.66 83 TYR A C 1
ATOM 660 O O . TYR A 1 83 ? 13.456 3.852 -19.324 1.00 61.66 83 TYR A O 1
ATOM 668 N N . THR A 1 84 ? 11.768 5.324 -19.334 1.00 55.91 84 THR A N 1
ATOM 669 C CA . THR A 1 84 ? 12.621 6.514 -19.412 1.00 55.91 84 THR A CA 1
ATOM 670 C C . THR A 1 84 ? 12.227 7.494 -18.315 1.00 55.91 84 THR A C 1
ATOM 672 O O . THR A 1 84 ? 11.155 8.093 -18.382 1.00 55.91 84 THR A O 1
ATOM 675 N N . SER A 1 85 ? 13.111 7.709 -17.339 1.00 55.34 85 SER A N 1
ATOM 676 C CA . SER A 1 85 ? 12.958 8.732 -16.300 1.00 55.34 85 SER A CA 1
ATOM 677 C C . SER A 1 85 ? 14.033 9.797 -16.455 1.00 55.34 85 SER A C 1
ATOM 679 O O . SER A 1 85 ? 15.213 9.494 -16.335 1.00 55.34 85 SER A O 1
ATOM 681 N N . GLN A 1 86 ? 13.603 11.040 -16.707 1.00 55.75 86 GLN A N 1
ATOM 682 C CA . GLN A 1 86 ? 14.360 12.304 -16.809 1.00 55.75 86 GLN A CA 1
ATOM 683 C C . GLN A 1 86 ? 15.650 12.305 -17.658 1.00 55.75 86 GLN A C 1
ATOM 685 O O . GLN A 1 86 ? 15.742 13.141 -18.551 1.00 55.75 86 GLN A O 1
ATOM 690 N N . ASN A 1 87 ? 16.619 11.416 -17.425 1.00 53.53 87 ASN A N 1
ATOM 691 C CA . ASN A 1 87 ? 17.827 11.214 -18.235 1.00 53.53 87 ASN A CA 1
ATOM 692 C C . ASN A 1 87 ? 18.274 9.742 -18.369 1.00 53.53 87 ASN A C 1
ATOM 694 O O . ASN A 1 87 ? 19.182 9.482 -19.156 1.00 53.53 87 ASN A O 1
ATOM 698 N N . ASP A 1 88 ? 17.646 8.796 -17.666 1.00 51.84 88 ASP A N 1
ATOM 699 C CA . ASP A 1 88 ? 17.971 7.372 -17.739 1.00 51.84 88 ASP A CA 1
ATOM 700 C C . ASP A 1 88 ? 16.863 6.621 -18.472 1.00 51.84 88 ASP A C 1
ATOM 702 O O . ASP A 1 88 ? 15.682 6.709 -18.135 1.00 51.84 88 ASP A O 1
ATOM 706 N N . THR A 1 89 ? 17.254 5.922 -19.537 1.00 56.28 89 THR A N 1
ATOM 707 C CA . THR A 1 89 ? 16.419 4.892 -20.151 1.00 56.28 89 THR A CA 1
ATOM 708 C C . THR A 1 89 ? 16.938 3.564 -19.663 1.00 56.28 89 THR A C 1
ATOM 710 O O . THR A 1 89 ? 18.014 3.138 -20.087 1.00 56.28 89 THR A O 1
ATOM 713 N N . GLU A 1 90 ? 16.183 2.923 -18.787 1.00 52.44 90 GLU A N 1
ATOM 714 C CA . GLU A 1 90 ? 16.492 1.563 -18.409 1.00 52.44 90 GLU A CA 1
ATOM 715 C C . GLU A 1 90 ? 15.730 0.605 -19.324 1.00 52.44 90 GLU A C 1
ATOM 717 O O . GLU A 1 90 ? 14.538 0.745 -19.604 1.00 52.44 90 GLU A O 1
ATOM 722 N N . ASN A 1 91 ? 16.482 -0.338 -19.873 1.00 48.72 91 ASN A N 1
ATOM 723 C CA . ASN A 1 91 ? 15.995 -1.393 -20.750 1.00 48.72 91 ASN A CA 1
ATOM 724 C C . ASN A 1 91 ? 16.791 -2.669 -20.460 1.00 48.72 91 ASN A C 1
ATOM 726 O O . ASN A 1 91 ? 17.318 -3.308 -21.377 1.00 48.72 91 ASN A O 1
ATOM 730 N N . PHE A 1 92 ? 16.989 -2.984 -19.180 1.00 52.06 92 PHE A N 1
ATOM 731 C CA . PHE A 1 92 ? 17.699 -4.196 -18.811 1.00 52.06 92 PHE A CA 1
ATOM 732 C C . PHE A 1 92 ? 16.692 -5.299 -18.481 1.00 52.06 92 PHE A C 1
ATOM 734 O O . PHE A 1 92 ? 15.927 -5.170 -17.531 1.00 52.06 92 PHE A O 1
ATOM 741 N N . PRO A 1 93 ? 16.664 -6.405 -19.245 1.00 52.44 93 PRO A N 1
ATOM 742 C CA . PRO A 1 93 ? 16.247 -7.670 -18.663 1.00 52.44 93 PRO A CA 1
ATOM 743 C C . PRO A 1 93 ? 17.208 -7.992 -17.508 1.00 52.44 93 PRO A C 1
ATOM 745 O O . PRO A 1 93 ? 18.399 -8.167 -17.757 1.00 52.44 93 PRO A O 1
ATOM 748 N N . ASP A 1 94 ? 16.671 -8.045 -16.287 1.00 59.91 94 ASP A N 1
ATOM 749 C CA . ASP A 1 94 ? 17.377 -8.325 -15.028 1.00 59.91 94 ASP A CA 1
ATOM 750 C C . ASP A 1 94 ? 18.632 -7.458 -14.788 1.00 59.91 94 ASP A C 1
ATOM 752 O O . ASP A 1 94 ? 19.765 -7.849 -15.078 1.00 59.91 94 ASP A O 1
ATOM 756 N N . ASP A 1 95 ? 18.423 -6.263 -14.232 1.00 62.66 95 ASP A N 1
ATOM 757 C CA . ASP A 1 95 ? 19.470 -5.347 -13.756 1.00 62.66 95 ASP A CA 1
ATOM 758 C C . ASP A 1 95 ? 20.177 -5.847 -12.469 1.00 62.66 95 ASP A C 1
ATOM 760 O O . ASP A 1 95 ? 21.111 -5.211 -11.970 1.00 62.66 95 ASP A O 1
ATOM 764 N N . GLY A 1 96 ? 19.768 -7.011 -11.948 1.00 66.31 96 GLY A N 1
ATOM 765 C CA . GLY A 1 96 ? 20.282 -7.620 -10.727 1.00 66.31 96 GLY A CA 1
ATOM 766 C C . GLY A 1 96 ? 19.656 -7.080 -9.440 1.00 66.31 96 GLY A C 1
ATOM 767 O O . GLY A 1 96 ? 20.029 -7.556 -8.359 1.00 66.31 96 GLY A O 1
ATOM 768 N N . HIS A 1 97 ? 18.711 -6.138 -9.523 1.00 70.06 97 HIS A N 1
ATOM 769 C CA . HIS A 1 97 ? 17.917 -5.686 -8.385 1.00 70.06 97 HIS A CA 1
ATOM 770 C C . HIS A 1 97 ? 16.540 -6.347 -8.405 1.00 70.06 97 HIS A C 1
ATOM 772 O O . HIS A 1 97 ? 15.994 -6.707 -9.438 1.00 70.06 97 HIS A O 1
ATOM 778 N N . ASN A 1 98 ? 15.996 -6.582 -7.215 1.00 74.50 98 ASN A N 1
ATOM 779 C CA . ASN A 1 98 ? 14.683 -7.190 -7.035 1.00 74.50 98 ASN A CA 1
ATOM 780 C C . ASN A 1 98 ? 13.839 -6.236 -6.192 1.00 74.50 98 ASN A C 1
ATOM 782 O O . ASN A 1 98 ? 13.558 -6.526 -5.025 1.00 74.50 98 ASN A O 1
ATOM 786 N N . TYR A 1 99 ? 13.462 -5.098 -6.774 1.00 78.12 99 TYR A N 1
ATOM 787 C CA . TYR A 1 99 ? 12.472 -4.215 -6.165 1.00 78.12 99 TYR A CA 1
ATOM 788 C C . TYR A 1 99 ? 11.079 -4.772 -6.413 1.00 78.12 99 TYR A C 1
ATOM 790 O O . TYR A 1 99 ? 10.773 -5.239 -7.512 1.00 78.12 99 TYR A O 1
ATOM 798 N N . LEU A 1 100 ? 10.239 -4.766 -5.378 1.00 85.12 100 LEU A N 1
ATOM 799 C CA . LEU A 1 100 ? 8.852 -5.172 -5.557 1.00 85.12 100 LEU A CA 1
ATOM 800 C C . LEU A 1 100 ? 8.172 -4.187 -6.508 1.00 85.12 100 LEU A C 1
ATOM 802 O O . LEU A 1 100 ? 8.379 -2.976 -6.443 1.00 85.12 100 LEU A O 1
ATOM 806 N N . ALA A 1 101 ? 7.326 -4.722 -7.375 1.00 85.25 101 ALA A N 1
ATOM 807 C CA . ALA A 1 101 ? 6.554 -3.940 -8.324 1.00 85.25 101 ALA A CA 1
ATOM 808 C C . ALA A 1 101 ? 5.124 -4.458 -8.371 1.00 85.25 101 ALA A C 1
ATOM 810 O O . ALA A 1 101 ? 4.857 -5.627 -8.077 1.00 85.25 101 ALA A O 1
ATOM 811 N N . ILE A 1 102 ? 4.191 -3.601 -8.786 1.00 87.31 102 ILE A N 1
ATOM 812 C CA . ILE A 1 102 ? 2.847 -4.073 -9.119 1.00 87.31 102 ILE A CA 1
ATOM 813 C C . ILE A 1 102 ? 2.946 -5.145 -10.208 1.00 87.31 102 ILE A C 1
ATOM 815 O O . ILE A 1 102 ? 3.663 -4.979 -11.198 1.00 87.31 102 ILE A O 1
ATOM 819 N N . CYS A 1 103 ? 2.208 -6.245 -10.053 1.00 86.06 103 CYS A N 1
ATOM 820 C CA . CYS A 1 103 ? 2.265 -7.314 -11.036 1.00 86.06 103 CYS A CA 1
ATOM 821 C C . CYS A 1 103 ? 1.913 -6.798 -12.443 1.00 86.06 103 CYS A C 1
ATOM 823 O O . CYS A 1 103 ? 0.873 -6.151 -12.616 1.00 86.06 103 CYS A O 1
ATOM 825 N N . PRO A 1 104 ? 2.709 -7.129 -13.481 1.00 81.19 104 PRO A N 1
ATOM 826 C CA . PRO A 1 104 ? 2.573 -6.517 -14.807 1.00 81.19 104 PRO A CA 1
ATOM 827 C C . PRO A 1 104 ? 1.197 -6.689 -15.459 1.00 81.19 104 PRO A C 1
ATOM 829 O O . PRO A 1 104 ? 0.803 -5.900 -16.310 1.00 81.19 104 PRO A O 1
ATOM 832 N N . HIS A 1 105 ? 0.452 -7.727 -15.074 1.00 81.88 105 HIS A N 1
ATOM 833 C CA . HIS A 1 105 ? -0.882 -8.016 -15.598 1.00 81.88 105 HIS A CA 1
ATOM 834 C C . HIS A 1 105 ? -2.019 -7.316 -14.823 1.00 81.88 105 HIS A C 1
ATOM 836 O O . HIS A 1 105 ? -3.186 -7.435 -15.200 1.00 81.88 105 HIS A O 1
ATOM 842 N N . TYR A 1 106 ? -1.711 -6.579 -13.750 1.00 86.25 106 TYR A N 1
ATOM 843 C CA . TYR A 1 106 ? -2.680 -5.774 -12.997 1.00 86.25 106 TYR A CA 1
ATOM 844 C C . TYR A 1 106 ? -2.825 -4.348 -13.536 1.00 86.25 106 TYR A C 1
ATOM 846 O O . TYR A 1 106 ? -3.862 -3.711 -13.313 1.00 86.25 106 TYR A O 1
ATOM 854 N N . THR A 1 107 ? -1.829 -3.859 -14.274 1.00 81.00 107 THR A N 1
ATOM 855 C CA . THR A 1 107 ? -1.802 -2.498 -14.805 1.00 81.00 107 THR A CA 1
ATOM 856 C C . THR A 1 107 ? -1.243 -2.446 -16.225 1.00 81.00 107 THR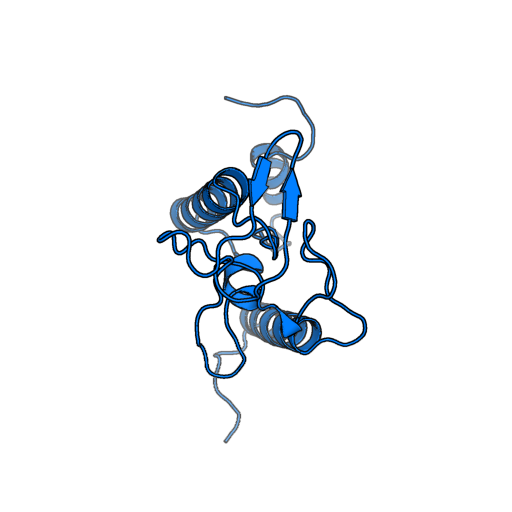 A C 1
ATOM 858 O O . THR A 1 107 ? -0.340 -3.189 -16.606 1.00 81.00 107 THR A O 1
ATOM 861 N N . THR A 1 108 ? -1.796 -1.541 -17.027 1.00 74.56 108 THR A N 1
ATOM 862 C CA . THR A 1 108 ? -1.220 -1.145 -18.318 1.00 74.56 108 THR A CA 1
ATOM 863 C C . THR A 1 108 ? -0.364 0.113 -18.200 1.00 74.56 108 THR A C 1
ATOM 865 O O . THR A 1 108 ? 0.222 0.533 -19.193 1.00 74.56 108 THR A O 1
ATOM 868 N N . GLU A 1 109 ? -0.332 0.738 -17.022 1.00 72.69 109 GLU A N 1
ATOM 869 C CA . GLU A 1 109 ? 0.508 1.891 -16.739 1.00 72.69 109 GLU A CA 1
ATOM 870 C C . GLU A 1 109 ? 1.882 1.464 -16.246 1.00 72.69 109 GLU A C 1
ATOM 872 O O . GLU A 1 109 ? 2.039 0.470 -15.539 1.00 72.69 109 GLU A O 1
ATOM 877 N N . THR A 1 110 ? 2.873 2.266 -16.607 1.00 69.12 110 THR A N 1
ATOM 878 C CA . THR A 1 110 ? 4.267 2.019 -16.264 1.00 69.12 110 THR A CA 1
ATOM 879 C C . THR A 1 110 ? 4.608 2.641 -14.901 1.00 69.12 110 THR A C 1
ATOM 881 O O . THR A 1 110 ? 5.107 1.959 -14.015 1.00 69.12 110 THR A O 1
ATOM 884 N N . GLU A 1 111 ? 4.220 3.901 -14.672 1.00 66.69 111 GLU A N 1
ATOM 885 C CA . GLU A 1 111 ? 4.748 4.719 -13.563 1.00 66.69 111 GLU A CA 1
ATOM 886 C C . GLU A 1 111 ? 3.834 4.821 -12.326 1.00 66.69 111 GLU A C 1
ATOM 888 O O . GLU A 1 111 ? 4.316 4.932 -11.206 1.00 66.69 111 GLU A O 1
ATOM 893 N N . GLY A 1 112 ? 2.507 4.834 -12.500 1.00 62.59 112 GLY A N 1
ATOM 894 C CA . GLY A 1 112 ? 1.563 5.132 -11.407 1.00 62.59 112 GLY A CA 1
ATOM 895 C C . GLY A 1 112 ? 0.944 3.905 -10.741 1.00 62.59 112 GLY A C 1
ATOM 896 O O . GLY A 1 112 ? 0.354 4.012 -9.668 1.00 62.59 112 GLY A O 1
ATOM 897 N N . GLY A 1 113 ? 1.034 2.745 -11.397 1.00 66.25 113 GLY A N 1
ATOM 898 C CA . GLY A 1 113 ? 0.392 1.520 -10.930 1.00 66.25 113 GLY A CA 1
ATOM 899 C C . GLY A 1 113 ? -1.140 1.592 -10.898 1.00 66.25 113 GLY A C 1
ATOM 900 O O . GLY A 1 113 ? -1.763 0.768 -10.226 1.00 66.25 113 GLY A O 1
ATOM 901 N N . HIS A 1 114 ? -1.785 2.532 -11.612 1.00 76.38 114 HIS A N 1
ATOM 902 C CA . HIS A 1 114 ? -3.247 2.541 -11.664 1.00 76.38 114 HIS A CA 1
ATOM 903 C C . HIS A 1 114 ? -3.741 1.239 -12.280 1.00 76.38 114 HIS A C 1
ATOM 905 O O . HIS A 1 114 ? -3.252 0.768 -13.310 1.00 76.38 114 HIS A O 1
ATOM 911 N N . LEU A 1 115 ? -4.737 0.644 -11.639 1.00 75.19 115 LEU A N 1
ATOM 912 C CA . LEU A 1 115 ? -5.283 -0.622 -12.091 1.00 75.19 115 LEU A CA 1
ATOM 913 C C . LEU A 1 115 ? -5.943 -0.442 -13.462 1.00 75.19 11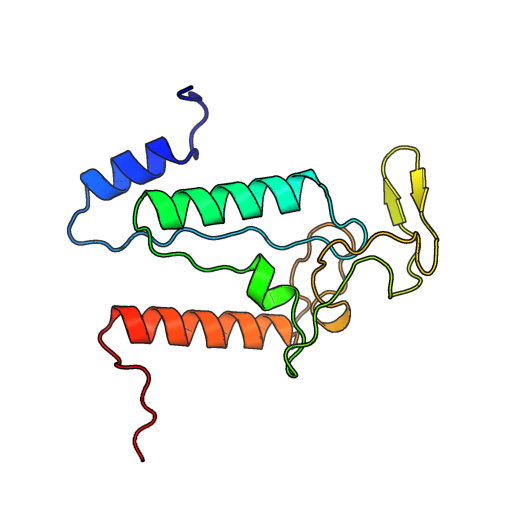5 LEU A C 1
ATOM 915 O O . LEU A 1 115 ? -6.735 0.478 -13.672 1.00 75.19 115 LEU A O 1
ATOM 919 N N . GLY A 1 116 ? -5.633 -1.343 -14.396 1.00 64.44 116 GLY A N 1
ATOM 920 C CA . GLY A 1 116 ? -6.329 -1.396 -15.682 1.00 64.44 116 GLY A CA 1
ATOM 921 C C . GLY A 1 116 ? -7.821 -1.722 -15.505 1.00 64.44 116 GLY A C 1
ATOM 922 O O . GLY A 1 116 ? -8.242 -2.221 -14.458 1.00 64.44 116 GLY A O 1
ATOM 923 N N . SER A 1 117 ? -8.648 -1.473 -16.530 1.00 52.47 117 SER A N 1
ATOM 924 C CA . SER A 1 117 ? -10.098 -1.720 -16.441 1.00 52.47 117 SER A CA 1
ATOM 925 C C . SER A 1 117 ? -10.395 -3.186 -16.095 1.00 52.47 117 SER A C 1
ATOM 927 O O . SER A 1 117 ? -10.039 -4.075 -16.868 1.00 52.47 117 SER A O 1
ATOM 929 N N . THR A 1 118 ? -11.049 -3.443 -14.954 1.00 57.59 118 THR A N 1
ATOM 930 C CA . THR A 1 118 ? -11.313 -4.803 -14.424 1.00 57.59 118 THR A CA 1
ATOM 931 C C . THR A 1 118 ? -10.103 -5.735 -14.546 1.00 57.59 118 THR A C 1
ATOM 933 O O . THR A 1 118 ? -10.195 -6.831 -15.096 1.00 57.59 118 THR A O 1
ATOM 936 N N . SER A 1 119 ? -8.946 -5.293 -14.050 1.00 69.69 119 SER A N 1
ATOM 937 C CA . SER A 1 119 ? -7.784 -6.168 -13.915 1.00 69.69 119 SER A CA 1
ATOM 938 C C . SER A 1 119 ? -7.947 -7.126 -12.729 1.00 69.69 119 SER A C 1
ATOM 940 O O . SER A 1 119 ? -8.662 -6.842 -11.761 1.00 69.69 119 SER A O 1
ATOM 942 N N . THR A 1 120 ? -7.256 -8.266 -12.775 1.00 81.06 120 THR A N 1
ATOM 943 C CA . THR A 1 120 ? -7.159 -9.207 -11.646 1.00 81.06 120 THR A CA 1
ATOM 944 C C . THR A 1 120 ? -6.716 -8.501 -10.356 1.00 81.06 120 THR A C 1
ATOM 946 O O . THR A 1 120 ? -7.211 -8.842 -9.285 1.00 81.06 120 THR A O 1
ATOM 949 N N . GLY A 1 121 ? -5.899 -7.445 -10.460 1.00 86.25 121 GLY A N 1
ATOM 950 C CA . GLY A 1 121 ? -5.471 -6.620 -9.327 1.00 86.25 121 GLY A CA 1
ATOM 951 C C . GLY A 1 121 ? -6.624 -5.880 -8.646 1.00 86.25 121 GLY A C 1
ATOM 952 O O . GLY A 1 121 ? -6.705 -5.875 -7.422 1.00 86.25 121 GLY A O 1
ATOM 953 N N . ALA A 1 122 ? -7.587 -5.345 -9.408 1.00 88.00 122 ALA A N 1
ATOM 954 C CA . ALA A 1 122 ? -8.776 -4.702 -8.832 1.00 88.00 122 ALA A CA 1
ATOM 955 C C . ALA A 1 122 ? -9.639 -5.689 -8.043 1.00 88.00 122 ALA A C 1
ATOM 957 O O . ALA A 1 122 ? -10.131 -5.368 -6.961 1.00 88.00 122 ALA A O 1
ATOM 958 N N . ILE A 1 123 ? -9.781 -6.915 -8.551 1.00 88.88 123 ILE A N 1
ATOM 959 C CA . ILE A 1 123 ? -10.475 -7.990 -7.833 1.00 88.88 123 ILE A CA 1
ATOM 960 C C . ILE A 1 123 ? -9.691 -8.384 -6.576 1.00 88.88 123 ILE A C 1
ATOM 962 O O . ILE A 1 123 ? -10.304 -8.635 -5.539 1.00 88.88 123 ILE A O 1
A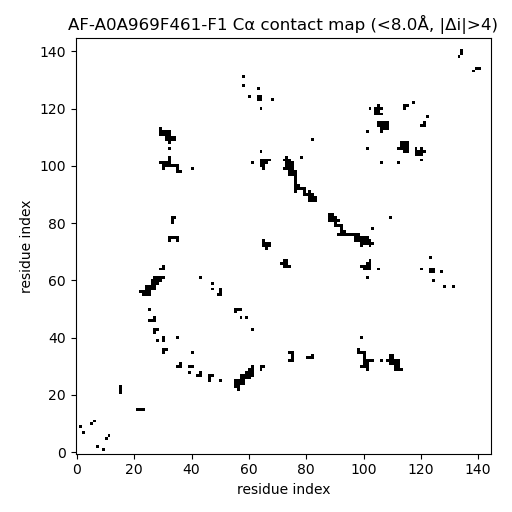TOM 966 N N . HIS A 1 124 ? -8.359 -8.429 -6.645 1.00 89.56 124 HIS A N 1
ATOM 967 C CA . HIS A 1 124 ? -7.515 -8.796 -5.509 1.00 89.56 124 HIS A CA 1
ATOM 968 C C . HIS A 1 124 ? -7.629 -7.773 -4.370 1.00 89.56 124 HIS A C 1
ATOM 970 O O . HIS A 1 124 ? -7.949 -8.142 -3.240 1.00 89.56 124 HIS A O 1
ATOM 976 N N . VAL A 1 125 ? -7.510 -6.481 -4.693 1.00 92.44 125 VAL A N 1
ATOM 977 C CA . VAL A 1 125 ? -7.699 -5.368 -3.748 1.00 92.44 125 VAL A CA 1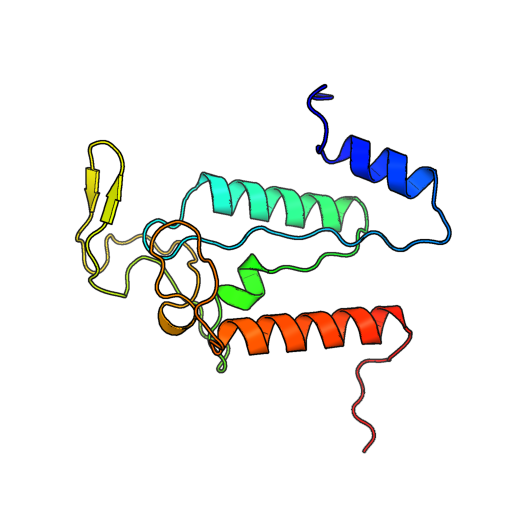
ATOM 978 C C . VAL A 1 125 ? -9.113 -5.377 -3.170 1.00 92.44 125 VAL A C 1
ATOM 980 O O . VAL A 1 125 ? -9.276 -5.248 -1.960 1.00 92.44 125 VAL A O 1
ATOM 983 N N . ALA A 1 126 ? -10.144 -5.599 -3.993 1.00 92.38 126 ALA A N 1
ATOM 984 C CA . ALA A 1 126 ? -11.524 -5.669 -3.513 1.00 92.38 126 ALA A CA 1
ATOM 985 C C . ALA A 1 126 ? -11.750 -6.836 -2.535 1.00 92.38 126 ALA A C 1
ATOM 987 O O . ALA A 1 126 ? -12.414 -6.659 -1.512 1.00 92.38 126 ALA A O 1
ATOM 988 N N . LYS A 1 127 ? -11.184 -8.018 -2.816 1.00 92.50 127 LYS A N 1
ATOM 989 C CA . LYS A 1 127 ? -11.239 -9.178 -1.910 1.00 92.50 127 LYS A CA 1
ATOM 990 C C . LYS A 1 127 ? -10.521 -8.891 -0.595 1.00 92.50 127 LYS A C 1
ATOM 992 O O . LYS A 1 127 ? -11.092 -9.138 0.463 1.00 92.50 127 LYS A O 1
ATOM 997 N N . ALA A 1 128 ? -9.309 -8.345 -0.654 1.00 94.19 128 ALA A N 1
ATOM 998 C CA . ALA A 1 128 ? -8.536 -8.002 0.535 1.00 94.19 128 ALA A CA 1
ATOM 999 C C . ALA A 1 128 ? -9.252 -6.942 1.387 1.00 94.19 128 ALA A C 1
ATOM 1001 O O . ALA A 1 128 ? -9.359 -7.089 2.604 1.00 94.19 128 ALA A O 1
ATOM 1002 N N . PHE A 1 129 ? -9.830 -5.922 0.747 1.00 95.94 129 PHE A N 1
ATOM 1003 C CA . PHE A 1 129 ? -10.618 -4.907 1.438 1.00 95.94 129 PHE A CA 1
ATOM 1004 C C . PHE A 1 129 ? -11.877 -5.502 2.076 1.00 95.94 129 PHE A C 1
ATOM 1006 O O . PHE A 1 129 ? -12.197 -5.193 3.221 1.00 95.94 129 PHE A O 1
ATOM 1013 N N . TRP A 1 130 ? -12.572 -6.408 1.379 1.00 95.56 130 TRP A N 1
ATOM 1014 C CA . TRP A 1 130 ? -13.707 -7.126 1.959 1.00 95.56 130 TRP A CA 1
ATOM 1015 C C . TRP A 1 130 ? -13.299 -7.916 3.208 1.00 95.56 130 TRP A C 1
ATOM 1017 O O . TRP A 1 130 ? -13.978 -7.814 4.229 1.00 95.56 130 TRP A O 1
ATOM 1027 N N . VAL A 1 131 ? -12.176 -8.644 3.159 1.00 95.06 131 VAL A N 1
ATOM 1028 C CA . VAL A 1 131 ? -11.644 -9.379 4.318 1.00 95.06 131 VAL A CA 1
ATOM 1029 C C . VAL A 1 131 ? -11.356 -8.418 5.470 1.00 95.06 131 VAL A C 1
ATOM 1031 O O . VAL A 1 131 ? -11.829 -8.659 6.579 1.00 95.06 131 VAL A O 1
ATOM 1034 N N . LEU A 1 132 ? -10.654 -7.308 5.221 1.00 96.50 132 LEU A N 1
ATOM 1035 C CA . LEU A 1 132 ? -10.367 -6.291 6.236 1.00 96.50 132 LEU A CA 1
ATOM 1036 C C . LEU A 1 132 ? -11.651 -5.779 6.903 1.00 96.50 132 LEU A C 1
ATOM 1038 O O . LEU A 1 132 ? -11.770 -5.803 8.129 1.00 96.50 132 LEU A O 1
ATOM 1042 N N . MET A 1 133 ? -12.639 -5.373 6.106 1.00 97.06 133 MET A N 1
ATOM 1043 C CA . MET A 1 133 ? -13.907 -4.856 6.622 1.00 97.06 133 MET A CA 1
ATOM 1044 C C . MET A 1 133 ? -14.690 -5.913 7.404 1.00 97.06 133 MET A C 1
ATOM 1046 O O . MET A 1 133 ? -15.247 -5.608 8.458 1.00 97.06 133 MET A O 1
ATOM 1050 N N . ALA A 1 134 ? -14.702 -7.162 6.936 1.00 96.06 134 ALA A N 1
ATOM 1051 C CA . ALA A 1 134 ? -15.341 -8.263 7.646 1.00 96.06 134 ALA A CA 1
ATOM 1052 C C . ALA A 1 134 ? -14.671 -8.512 9.008 1.00 96.06 134 ALA A C 1
ATOM 1054 O O . ALA A 1 134 ? -15.368 -8.660 10.013 1.00 96.06 134 ALA A O 1
ATOM 1055 N N . ARG A 1 135 ? -13.332 -8.488 9.071 1.00 95.94 135 ARG A N 1
ATOM 1056 C CA . ARG A 1 135 ? -12.567 -8.618 10.325 1.00 95.94 135 ARG A CA 1
ATOM 1057 C C . ARG A 1 135 ? -12.896 -7.494 11.306 1.00 95.94 135 ARG A C 1
ATOM 1059 O O . ARG A 1 135 ? -13.177 -7.775 12.468 1.00 95.94 135 ARG A O 1
ATOM 1066 N N . LEU A 1 136 ? -12.934 -6.245 10.839 1.00 95.50 136 LEU A N 1
ATOM 1067 C CA . LEU A 1 136 ? -13.315 -5.087 11.661 1.00 95.50 136 LEU A CA 1
ATOM 1068 C C . LEU A 1 136 ? -14.768 -5.165 12.157 1.00 95.50 136 LEU A C 1
ATOM 1070 O O . LEU A 1 136 ? -15.072 -4.687 13.246 1.00 95.50 136 LEU A O 1
ATOM 1074 N N . ALA A 1 137 ? -15.655 -5.808 11.394 1.00 95.69 137 ALA A N 1
ATOM 1075 C CA . ALA A 1 137 ? -17.044 -6.058 11.779 1.00 95.69 137 ALA A CA 1
ATOM 1076 C C . ALA A 1 137 ? -17.231 -7.275 12.712 1.00 95.69 137 ALA A C 1
ATOM 1078 O O . ALA A 1 137 ? -18.363 -7.587 13.084 1.00 95.69 137 ALA A O 1
ATOM 1079 N N . GLY A 1 138 ? -16.149 -7.960 13.103 1.00 95.12 138 GLY A N 1
ATOM 1080 C CA . GLY A 1 138 ? -16.181 -9.082 14.046 1.00 95.12 138 GLY A CA 1
ATOM 1081 C C . GLY A 1 138 ? -16.176 -10.474 13.411 1.00 95.12 138 GLY A C 1
ATOM 1082 O O . GLY A 1 138 ? -16.392 -11.454 14.122 1.00 95.12 138 GLY A O 1
ATOM 1083 N N . TRP A 1 139 ? -15.922 -10.600 12.104 1.00 95.38 139 TRP A N 1
ATOM 1084 C CA . TRP A 1 139 ? -15.697 -11.909 11.490 1.00 95.38 139 TRP A CA 1
ATOM 1085 C C . TRP A 1 139 ? -14.392 -12.529 12.007 1.00 95.38 139 TRP A C 1
ATOM 1087 O O . TRP A 1 139 ? -13.320 -11.926 11.941 1.00 95.38 139 TRP A O 1
ATOM 1097 N N . ASP A 1 140 ? -14.457 -13.766 12.491 1.00 93.00 140 ASP A N 1
ATOM 1098 C CA . ASP A 1 140 ? -13.318 -14.481 13.075 1.00 93.00 140 ASP A CA 1
ATOM 1099 C C . ASP A 1 140 ? -12.357 -15.086 12.032 1.00 93.00 140 ASP A C 1
ATOM 1101 O O . ASP A 1 140 ? -11.292 -15.580 12.405 1.00 93.00 140 ASP A O 1
ATOM 1105 N N . GLY A 1 141 ? -12.652 -14.925 10.738 1.00 85.38 141 GLY A N 1
ATOM 1106 C CA . GLY A 1 141 ? -11.824 -15.425 9.638 1.00 85.38 141 GLY A CA 1
ATOM 1107 C C . GLY A 1 141 ? -12.102 -16.887 9.291 1.00 85.38 141 GLY A C 1
ATOM 1108 O O . GLY A 1 141 ? -11.402 -17.459 8.458 1.00 85.38 141 GLY A O 1
ATOM 1109 N N . SER A 1 142 ? -13.114 -17.502 9.911 1.00 85.75 142 SER A N 1
ATOM 1110 C CA . SER A 1 142 ? -13.569 -18.840 9.552 1.00 85.75 142 SER A CA 1
ATOM 1111 C C . SER A 1 142 ? -14.562 -18.779 8.391 1.00 85.75 142 SER A C 1
ATOM 1113 O O . SER A 1 142 ? -15.490 -17.968 8.376 1.00 85.75 142 SER A O 1
ATOM 1115 N N . ASN A 1 143 ? -14.399 -19.652 7.398 1.00 71.44 143 ASN A N 1
ATOM 1116 C CA . ASN A 1 143 ? -15.505 -19.913 6.484 1.00 71.44 143 ASN A CA 1
ATOM 1117 C C . ASN A 1 143 ? -16.577 -20.698 7.252 1.00 71.44 143 ASN A C 1
ATOM 1119 O O . ASN A 1 143 ? -16.214 -21.661 7.936 1.00 71.44 143 ASN A O 1
ATOM 1123 N N . PRO A 1 144 ? -17.873 -20.348 7.138 1.00 53.75 144 PRO A N 1
ATOM 1124 C CA . PRO A 1 144 ? -18.913 -21.270 7.566 1.00 53.75 144 PRO A CA 1
ATOM 1125 C C . PRO A 1 144 ? -18.710 -22.579 6.792 1.00 53.75 144 PRO A C 1
ATOM 1127 O O . PRO A 1 144 ? -18.656 -22.563 5.560 1.00 53.75 144 PRO A O 1
ATOM 1130 N N . GLN A 1 145 ? -18.491 -23.672 7.527 1.00 41.44 145 GLN A N 1
ATOM 1131 C CA . GLN A 1 145 ? -18.438 -25.019 6.957 1.00 41.44 145 GLN A CA 1
ATOM 1132 C C . GLN A 1 145 ? -19.784 -25.425 6.360 1.00 41.44 145 GLN A C 1
ATOM 1134 O O . GLN A 1 145 ? -20.826 -25.028 6.932 1.00 41.44 145 GLN A O 1
#

Foldseek 3Di:
DDDPDPDDPVNVVVVCVVCVVDADEAEQAAAFQQDLDPVSVVRLVVSVVVCVVVVHHYDYLHCLQQADPVRDGHFNLDDQDWDDDPHDTDRDNCPVDGRRHGHCQQDPGGGRSPGDDPTPSVVSSVVSVVVSVCVVVPDPPDDDD

pLDDT: mean 80.41, std 15.66, range [41.44, 97.56]

Radius of gyration: 17.46 Å; Cα contacts (8 Å, |Δi|>4): 209; chains: 1; bounding box: 39×47×41 Å

Mean predicted aligned error: 8.12 Å